Protein AF-A0A527HAD4-F1 (afdb_monomer_lite)

Secondary structure (DSSP, 8-state):
----S-----HHHHHHHHHTTT----HHHHHHHHHHT---HHHHHHHHHHHT-------

pLDDT: mean 82.1, std 11.39, range [48.81, 90.0]

Sequence (59 aa):
MPYCPTALVTYAQLVEKLDAIGAEEKEVNIRNKLARGKFTAAFLLQCLAALGTQTLHLG

Structure (mmCIF, N/CA/C/O backbone):
data_AF-A0A527HAD4-F1
#
_entry.id   AF-A0A527HAD4-F1
#
loop_
_atom_site.group_PDB
_atom_site.id
_atom_site.type_symbol
_atom_site.label_atom_id
_atom_site.label_alt_id
_atom_site.label_comp_id
_atom_site.label_asym_id
_atom_site.label_entity_id
_atom_site.label_seq_id
_atom_site.pdbx_PDB_ins_code
_atom_site.Cartn_x
_atom_site.Cartn_y
_atom_site.Cartn_z
_atom_site.occupancy
_atom_site.B_iso_or_equiv
_atom_site.auth_seq_id
_atom_site.auth_comp_id
_atom_site.auth_asym_id
_atom_site.auth_atom_id
_atom_site.pdbx_PDB_model_num
ATOM 1 N N . MET A 1 1 ? -24.357 -3.628 -12.313 1.00 48.81 1 MET A N 1
ATOM 2 C CA . MET A 1 1 ? -23.364 -2.759 -11.646 1.00 48.81 1 MET A CA 1
ATOM 3 C C . MET A 1 1 ? -22.148 -2.688 -12.560 1.00 48.81 1 MET A C 1
ATOM 5 O O . MET A 1 1 ? -21.614 -3.751 -12.855 1.00 48.81 1 MET A O 1
ATOM 9 N N . PRO A 1 2 ? -21.770 -1.523 -13.115 1.00 51.72 2 PRO A N 1
ATOM 10 C CA . PRO A 1 2 ? -20.712 -1.457 -14.113 1.00 51.72 2 PRO A CA 1
ATOM 11 C C . PRO A 1 2 ? -19.364 -1.370 -13.395 1.00 51.72 2 PRO A C 1
ATOM 13 O O . PRO A 1 2 ? -18.916 -0.290 -13.030 1.00 51.72 2 PRO A O 1
ATOM 16 N N . TYR A 1 3 ? -18.728 -2.513 -13.160 1.00 55.34 3 TYR A N 1
ATOM 17 C CA . TYR A 1 3 ? -17.328 -2.559 -12.746 1.00 55.34 3 TYR A CA 1
ATOM 18 C C . TYR A 1 3 ? -16.515 -3.128 -13.906 1.00 55.34 3 TYR A C 1
ATOM 20 O O . TYR A 1 3 ? -16.327 -4.334 -14.002 1.00 55.34 3 TYR A O 1
ATOM 28 N N . CYS A 1 4 ? -16.113 -2.263 -14.840 1.00 54.38 4 CYS A N 1
ATOM 29 C CA . CYS A 1 4 ? -14.939 -2.475 -15.688 1.00 54.38 4 CYS A CA 1
ATOM 30 C C . CYS A 1 4 ? -14.627 -1.194 -16.473 1.00 54.38 4 CYS A C 1
ATOM 32 O O . CYS A 1 4 ? -15.371 -0.823 -17.380 1.00 54.38 4 CYS A O 1
ATOM 34 N N . PRO A 1 5 ? -13.472 -0.581 -16.206 1.00 54.44 5 PRO A N 1
ATOM 35 C CA . PRO A 1 5 ? -12.560 -0.252 -17.277 1.00 54.44 5 PRO A CA 1
ATOM 36 C C . PRO A 1 5 ? -11.299 -1.079 -17.034 1.00 54.44 5 PRO A C 1
ATOM 38 O O . PRO A 1 5 ? -10.685 -0.971 -15.980 1.00 54.44 5 PRO A O 1
ATOM 41 N N . THR A 1 6 ? -10.963 -1.960 -17.972 1.00 51.91 6 THR A N 1
ATOM 42 C CA . THR A 1 6 ? -9.635 -2.564 -18.206 1.00 51.91 6 THR A CA 1
ATOM 43 C C . THR A 1 6 ? -8.515 -1.975 -17.319 1.00 51.91 6 THR A C 1
ATOM 45 O O . THR A 1 6 ? -7.924 -0.949 -17.655 1.00 51.91 6 THR A O 1
ATOM 48 N N . ALA A 1 7 ? -8.297 -2.566 -16.138 1.00 57.72 7 ALA A N 1
ATOM 49 C CA . ALA A 1 7 ? -7.771 -1.862 -14.963 1.00 57.72 7 ALA A CA 1
ATOM 50 C C . ALA A 1 7 ? -6.238 -1.716 -14.944 1.00 57.72 7 ALA A C 1
ATOM 52 O O . ALA A 1 7 ? -5.527 -2.520 -14.346 1.00 57.72 7 ALA A O 1
ATOM 53 N N . LEU A 1 8 ? -5.725 -0.639 -15.540 1.00 64.06 8 LEU A N 1
ATOM 54 C CA . LEU A 1 8 ? -4.419 -0.079 -15.186 1.00 64.06 8 LEU A CA 1
ATOM 55 C C . LEU A 1 8 ? -4.614 0.883 -14.010 1.00 64.06 8 LEU A C 1
ATOM 57 O O . LEU A 1 8 ? -4.914 2.060 -14.196 1.00 64.06 8 LEU A O 1
ATOM 61 N N . VAL A 1 9 ? -4.477 0.368 -12.789 1.00 76.56 9 VAL A N 1
ATOM 62 C CA . VAL A 1 9 ? -4.486 1.199 -11.578 1.00 76.56 9 VAL A CA 1
ATOM 63 C C . VAL A 1 9 ? -3.140 1.908 -11.479 1.00 76.56 9 VAL A C 1
ATOM 65 O O . VAL A 1 9 ? -2.095 1.263 -11.387 1.00 76.56 9 VAL A O 1
ATOM 68 N N . THR A 1 10 ? -3.153 3.238 -11.524 1.00 85.12 10 THR A N 1
ATOM 69 C CA . THR A 1 10 ? -1.941 4.040 -11.320 1.00 85.12 10 THR A CA 1
ATOM 70 C C . THR A 1 10 ? -1.565 4.069 -9.840 1.00 85.12 10 THR A C 1
ATOM 72 O O . THR A 1 10 ? -2.412 3.869 -8.967 1.00 85.12 10 THR A O 1
ATOM 75 N N . TYR A 1 11 ? -0.295 4.344 -9.528 1.00 85.12 11 TYR A N 1
ATOM 76 C 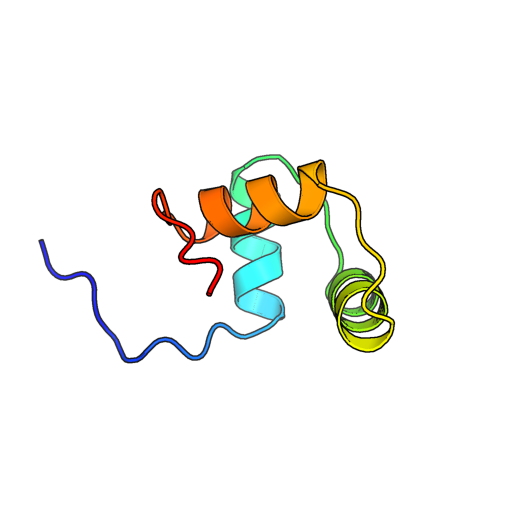CA . TYR A 1 11 ? 0.138 4.417 -8.131 1.00 85.12 11 TYR A CA 1
ATOM 77 C C . TYR A 1 11 ? -0.589 5.521 -7.351 1.00 85.12 11 TYR A C 1
ATOM 79 O O . TYR A 1 11 ? -0.974 5.274 -6.214 1.00 85.12 11 TYR A O 1
ATOM 87 N N . ALA A 1 12 ? -0.865 6.672 -7.971 1.00 85.00 12 ALA A N 1
ATOM 88 C CA . ALA A 1 12 ? -1.680 7.733 -7.379 1.00 85.00 12 ALA A CA 1
ATOM 89 C C . ALA A 1 12 ? -3.088 7.244 -6.989 1.00 85.00 12 ALA A C 1
ATOM 91 O O . ALA A 1 12 ? -3.508 7.429 -5.851 1.00 85.00 12 ALA A O 1
ATOM 92 N N . GLN A 1 13 ? -3.776 6.525 -7.884 1.00 85.81 13 GLN A N 1
ATOM 93 C CA . GLN A 1 13 ? -5.096 5.967 -7.572 1.00 85.81 13 GLN A CA 1
ATOM 94 C C . GLN A 1 13 ? -5.031 4.887 -6.491 1.00 85.81 13 GLN A C 1
ATOM 96 O O . GLN A 1 13 ? -5.953 4.760 -5.688 1.00 85.81 13 GLN A O 1
ATOM 101 N N . LEU A 1 14 ? -3.961 4.090 -6.464 1.00 86.88 14 LEU A N 1
ATOM 102 C CA . LEU A 1 14 ? -3.765 3.098 -5.412 1.00 86.88 14 LEU A CA 1
ATOM 103 C C . LEU A 1 14 ? -3.545 3.770 -4.048 1.00 86.88 14 LEU A C 1
ATOM 105 O O . LEU A 1 14 ? -4.105 3.297 -3.067 1.00 86.88 14 LEU A O 1
ATOM 109 N N . VAL A 1 15 ? -2.790 4.875 -3.995 1.00 89.19 15 VAL A N 1
ATOM 110 C CA . VAL A 1 15 ? -2.592 5.682 -2.777 1.00 89.19 15 VAL A CA 1
ATOM 111 C C . VAL A 1 15 ? -3.923 6.216 -2.260 1.00 89.19 15 VAL A C 1
ATOM 113 O O . VAL A 1 15 ? -4.241 5.986 -1.101 1.00 89.19 15 VAL A O 1
ATOM 116 N N . GLU A 1 16 ? -4.733 6.849 -3.112 1.00 89.12 16 GLU A N 1
ATOM 117 C CA . GLU A 1 16 ? -6.042 7.381 -2.701 1.00 89.12 16 GLU A CA 1
ATOM 118 C C . GLU A 1 16 ? -6.976 6.280 -2.177 1.00 89.12 16 GLU A C 1
ATOM 120 O O . GLU A 1 16 ? -7.681 6.460 -1.186 1.00 89.12 16 GLU A O 1
ATOM 125 N N . LYS A 1 17 ? -6.970 5.104 -2.815 1.00 88.25 17 LYS A N 1
ATOM 126 C CA . LYS A 1 17 ? -7.793 3.966 -2.381 1.00 88.25 17 LYS A CA 1
ATOM 127 C C . LYS A 1 17 ? -7.298 3.333 -1.079 1.00 88.25 17 LYS A C 1
ATOM 129 O O . LYS A 1 17 ? -8.117 2.856 -0.299 1.00 88.25 17 LYS A O 1
ATOM 134 N N . LEU A 1 18 ? -5.984 3.298 -0.859 1.00 88.69 18 LEU A N 1
ATOM 135 C CA . LEU A 1 18 ? -5.381 2.834 0.392 1.00 88.69 18 LEU A CA 1
ATOM 136 C C . LEU A 1 18 ? -5.681 3.816 1.534 1.00 88.69 18 LEU A C 1
ATOM 138 O O . LEU A 1 18 ? -6.082 3.390 2.614 1.00 88.69 18 LEU A O 1
ATOM 142 N N . ASP A 1 19 ? -5.595 5.118 1.273 1.00 90.00 19 ASP A N 1
ATOM 143 C CA . ASP A 1 19 ? -5.933 6.162 2.242 1.00 90.00 19 ASP A CA 1
ATOM 144 C C . ASP A 1 19 ? -7.408 6.077 2.670 1.00 90.00 19 ASP A C 1
ATOM 146 O O . ASP A 1 19 ? -7.725 6.107 3.859 1.00 90.00 19 ASP A O 1
ATOM 150 N N . ALA A 1 20 ? -8.313 5.806 1.721 1.00 87.81 20 ALA A N 1
ATOM 151 C CA . ALA A 1 20 ? -9.741 5.621 1.990 1.00 87.81 20 ALA A CA 1
ATOM 152 C C . ALA A 1 20 ? -10.067 4.449 2.940 1.00 87.81 20 ALA A C 1
ATOM 154 O O . ALA A 1 20 ? -11.127 4.446 3.565 1.00 87.81 20 ALA A O 1
ATOM 155 N N . ILE A 1 21 ? -9.177 3.456 3.062 1.00 87.81 21 ILE A N 1
ATOM 156 C CA . ILE A 1 21 ? -9.315 2.332 4.005 1.00 87.81 21 ILE A CA 1
ATOM 157 C C . ILE A 1 21 ? -8.459 2.511 5.272 1.00 87.81 21 ILE A C 1
ATOM 159 O O . ILE A 1 21 ? -8.342 1.579 6.069 1.00 87.81 21 ILE A O 1
ATOM 163 N N . GLY A 1 22 ? -7.859 3.692 5.464 1.00 85.44 22 GLY A N 1
ATOM 164 C CA . GLY A 1 22 ? -7.005 4.025 6.606 1.00 85.44 22 GLY A CA 1
ATOM 165 C C . GLY A 1 22 ? -5.571 3.496 6.499 1.00 85.44 22 GLY A C 1
ATOM 166 O O . GLY A 1 22 ? -4.879 3.384 7.510 1.00 85.44 22 GLY A O 1
ATOM 167 N N . ALA A 1 23 ? -5.124 3.128 5.297 1.00 85.25 23 ALA A N 1
ATOM 168 C CA . ALA A 1 23 ? -3.752 2.720 5.027 1.00 85.25 23 ALA A CA 1
ATOM 169 C C . ALA A 1 23 ? -2.970 3.892 4.412 1.00 85.25 23 ALA A C 1
ATOM 171 O O . ALA A 1 23 ? -2.945 4.069 3.196 1.00 85.25 23 ALA A O 1
ATOM 172 N N . GLU A 1 24 ? -2.308 4.684 5.257 1.00 84.75 24 GLU A N 1
ATOM 173 C CA . GLU A 1 24 ? -1.466 5.801 4.814 1.00 84.75 24 GLU A CA 1
ATOM 174 C C . GLU A 1 24 ? -0.203 5.292 4.100 1.00 84.75 24 GLU A C 1
ATOM 176 O O . GLU A 1 24 ? 0.808 4.935 4.711 1.00 84.75 24 GLU A O 1
ATOM 181 N N . GLU A 1 25 ? -0.242 5.273 2.772 1.00 86.00 25 GLU A N 1
ATOM 182 C CA . GLU A 1 25 ? 0.884 4.879 1.935 1.00 86.00 25 GLU A CA 1
ATOM 183 C C . GLU A 1 25 ? 1.239 5.990 0.950 1.00 86.00 25 GLU A C 1
ATOM 185 O O . GLU A 1 25 ? 0.381 6.638 0.363 1.00 86.00 25 GLU A O 1
ATOM 190 N N . LYS A 1 26 ? 2.538 6.209 0.735 1.00 88.44 26 LYS A N 1
ATOM 191 C CA . LYS A 1 26 ? 3.026 7.173 -0.260 1.00 88.44 26 LYS A CA 1
ATOM 192 C C . LYS A 1 26 ? 3.367 6.466 -1.558 1.00 88.44 26 LYS A C 1
ATOM 194 O O . LYS A 1 26 ? 3.908 5.361 -1.536 1.00 88.44 26 LYS A O 1
ATOM 199 N N . GLU A 1 27 ? 3.192 7.164 -2.675 1.00 88.12 27 GLU A N 1
ATOM 200 C CA . GLU A 1 27 ? 3.496 6.644 -4.013 1.00 88.12 27 GLU A CA 1
ATOM 201 C C . GLU A 1 27 ? 4.913 6.049 -4.104 1.00 88.12 27 GLU A C 1
ATOM 203 O O . GLU A 1 27 ? 5.111 4.926 -4.568 1.00 88.12 27 GLU A O 1
ATOM 208 N N . VAL A 1 28 ? 5.902 6.766 -3.559 1.00 88.75 28 VAL A N 1
ATOM 209 C CA . VAL A 1 28 ? 7.309 6.337 -3.516 1.00 88.75 28 VAL A CA 1
ATOM 210 C C . VAL A 1 28 ? 7.489 5.050 -2.702 1.00 88.75 28 VAL A C 1
ATOM 212 O O . VAL A 1 28 ? 8.271 4.178 -3.077 1.00 88.75 28 VAL A O 1
ATOM 215 N N . ASN A 1 29 ? 6.754 4.904 -1.598 1.00 87.31 29 ASN A N 1
ATOM 216 C CA . ASN A 1 29 ? 6.850 3.746 -0.713 1.00 87.31 29 ASN A CA 1
ATOM 217 C C . ASN A 1 29 ? 6.246 2.499 -1.367 1.00 87.31 29 ASN A C 1
ATOM 219 O O . ASN A 1 29 ? 6.869 1.439 -1.363 1.00 87.31 29 ASN A O 1
ATOM 223 N N . ILE A 1 30 ? 5.078 2.652 -1.995 1.00 88.00 30 ILE A N 1
ATOM 224 C CA . ILE A 1 30 ? 4.417 1.605 -2.782 1.00 88.00 30 ILE A CA 1
ATOM 225 C C . ILE A 1 30 ? 5.325 1.155 -3.924 1.00 88.00 30 ILE A C 1
ATOM 227 O O . ILE A 1 30 ? 5.593 -0.038 -4.068 1.00 88.00 30 ILE A O 1
ATOM 231 N N . ARG A 1 31 ? 5.863 2.109 -4.694 1.00 87.00 31 ARG A N 1
ATOM 232 C CA . ARG A 1 31 ? 6.790 1.827 -5.793 1.00 87.00 31 ARG A CA 1
ATOM 233 C C . ARG A 1 31 ? 8.008 1.043 -5.309 1.00 87.00 31 ARG A C 1
ATOM 235 O O . ARG A 1 31 ? 8.365 0.048 -5.928 1.00 87.00 31 ARG A O 1
ATOM 242 N N . ASN A 1 32 ? 8.611 1.438 -4.189 1.00 89.44 32 ASN A N 1
ATOM 243 C CA . ASN A 1 32 ? 9.765 0.744 -3.615 1.00 89.44 32 ASN A CA 1
ATOM 244 C C . ASN A 1 32 ? 9.421 -0.663 -3.101 1.00 89.44 32 ASN A C 1
ATOM 246 O O . ASN A 1 32 ? 10.190 -1.599 -3.321 1.00 89.44 32 ASN A O 1
ATOM 250 N N . LYS A 1 33 ? 8.269 -0.834 -2.439 1.00 87.50 33 LYS A N 1
ATOM 251 C CA . LYS A 1 33 ? 7.780 -2.133 -1.946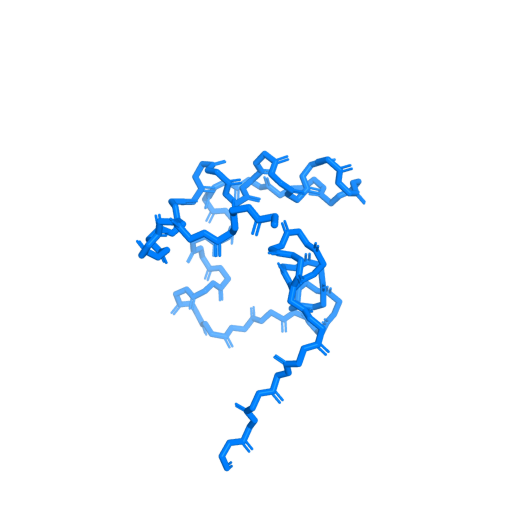 1.00 87.50 33 LYS A CA 1
ATOM 252 C C . LYS A 1 33 ? 7.524 -3.116 -3.086 1.00 87.50 33 LYS A C 1
ATOM 254 O O . LYS A 1 33 ? 7.962 -4.264 -3.007 1.00 87.50 33 LYS A O 1
ATOM 259 N N . LEU A 1 34 ? 6.858 -2.654 -4.146 1.00 85.38 34 LEU A N 1
ATOM 260 C CA . LEU A 1 34 ? 6.557 -3.458 -5.330 1.00 85.38 34 LEU A CA 1
ATOM 261 C C . LEU A 1 34 ? 7.823 -3.766 -6.134 1.00 85.38 34 LEU A C 1
ATOM 263 O O . LEU A 1 34 ? 8.056 -4.925 -6.460 1.00 85.38 34 LEU A O 1
ATOM 267 N N . ALA A 1 35 ? 8.686 -2.774 -6.373 1.00 86.25 35 ALA A N 1
ATOM 268 C CA . ALA A 1 35 ? 9.939 -2.968 -7.107 1.00 86.25 35 ALA A CA 1
ATOM 269 C C . ALA A 1 35 ? 10.896 -3.942 -6.401 1.00 86.25 35 ALA A C 1
ATOM 271 O O . ALA A 1 35 ? 11.585 -4.718 -7.056 1.00 86.25 35 ALA A O 1
ATOM 272 N N . ARG A 1 36 ? 10.939 -3.922 -5.061 1.00 86.31 36 ARG A N 1
ATOM 273 C CA . ARG A 1 36 ? 11.766 -4.838 -4.260 1.00 86.31 36 ARG A CA 1
ATOM 274 C C . ARG A 1 36 ? 11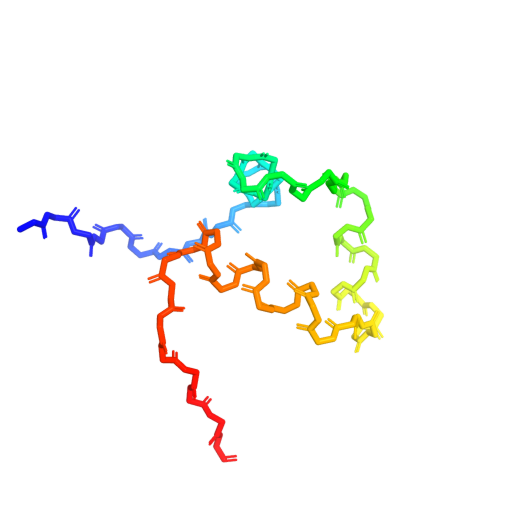.114 -6.210 -4.050 1.00 86.31 36 ARG A C 1
ATOM 276 O O . ARG A 1 36 ? 11.781 -7.121 -3.569 1.00 86.31 36 ARG A O 1
ATOM 283 N N . GLY A 1 37 ? 9.818 -6.348 -4.340 1.00 84.31 37 GLY A N 1
ATOM 284 C CA . GLY A 1 37 ? 9.052 -7.580 -4.125 1.00 84.31 37 GLY A CA 1
ATOM 285 C C . GLY A 1 37 ? 8.918 -7.994 -2.654 1.00 84.31 37 GLY A C 1
ATOM 286 O O . GLY A 1 37 ? 8.598 -9.144 -2.370 1.00 84.31 37 GLY A O 1
ATOM 287 N N . LYS A 1 38 ? 9.184 -7.087 -1.703 1.00 84.56 38 LYS A N 1
ATOM 288 C CA . LYS A 1 38 ? 9.133 -7.375 -0.263 1.00 84.56 38 LYS A CA 1
ATOM 289 C C . LYS A 1 38 ? 8.150 -6.435 0.419 1.00 84.56 38 LYS A C 1
ATOM 291 O O . LYS A 1 38 ? 8.455 -5.270 0.668 1.00 84.56 38 LYS A O 1
ATOM 296 N N . PHE A 1 39 ? 6.983 -6.969 0.749 1.00 88.31 39 PHE A N 1
ATOM 297 C C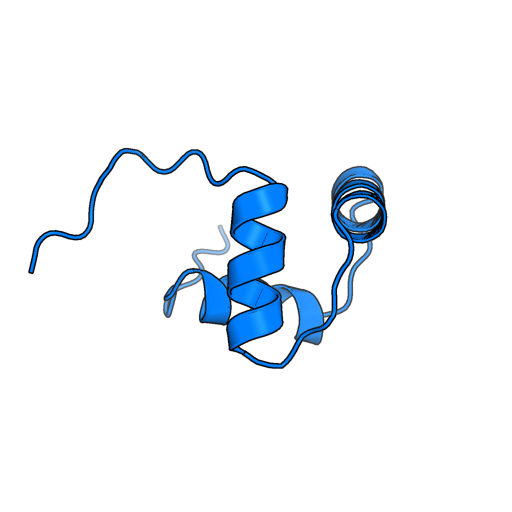A . PHE A 1 39 ? 5.916 -6.285 1.470 1.00 88.31 39 PHE A CA 1
ATOM 298 C C . PHE A 1 39 ? 5.271 -7.240 2.476 1.00 88.31 39 PHE A C 1
ATOM 300 O O . PHE A 1 39 ? 5.471 -8.453 2.428 1.00 88.31 39 PHE A O 1
ATOM 307 N N . THR A 1 40 ? 4.534 -6.686 3.433 1.00 88.44 40 THR A N 1
ATOM 308 C CA . THR A 1 40 ? 3.823 -7.473 4.444 1.00 88.44 40 THR A CA 1
ATOM 309 C C . THR A 1 40 ? 2.533 -8.053 3.865 1.00 88.44 40 THR A C 1
ATOM 311 O O . THR A 1 40 ? 1.924 -7.467 2.971 1.00 88.44 40 THR A O 1
ATOM 314 N N . ALA A 1 41 ? 2.063 -9.176 4.415 1.00 88.94 41 ALA A N 1
ATOM 315 C CA . ALA A 1 41 ? 0.760 -9.735 4.044 1.00 88.94 41 ALA A CA 1
ATOM 316 C C . ALA A 1 41 ? -0.389 -8.739 4.297 1.00 88.94 41 ALA A C 1
ATOM 318 O O . ALA A 1 41 ? -1.321 -8.662 3.505 1.00 88.94 41 ALA A O 1
ATOM 319 N N . ALA A 1 42 ? -0.282 -7.920 5.350 1.00 89.56 42 ALA A N 1
ATOM 320 C CA . ALA A 1 42 ? -1.232 -6.845 5.628 1.00 89.56 42 ALA A CA 1
ATOM 321 C C . ALA A 1 42 ? -1.335 -5.845 4.464 1.00 89.56 42 ALA A C 1
ATOM 323 O O . ALA A 1 42 ? -2.442 -5.540 4.036 1.00 89.56 42 ALA A O 1
ATOM 324 N N . PHE A 1 43 ? -0.204 -5.410 3.893 1.00 88.38 43 PHE A N 1
ATOM 325 C CA . PHE A 1 43 ? -0.193 -4.506 2.739 1.00 88.38 43 PHE A CA 1
ATOM 326 C C . PHE A 1 43 ? -0.849 -5.136 1.504 1.00 88.38 43 PHE A C 1
ATOM 328 O O . PHE A 1 43 ? -1.611 -4.478 0.804 1.00 88.38 43 PHE A O 1
ATOM 335 N N . LEU A 1 44 ? -0.611 -6.428 1.256 1.00 88.00 44 LEU A N 1
ATOM 336 C CA . LEU A 1 44 ? -1.275 -7.141 0.162 1.00 88.00 44 LEU A CA 1
ATOM 337 C C . LEU A 1 44 ? -2.798 -7.149 0.341 1.00 88.00 44 LEU A C 1
ATOM 339 O O . LEU A 1 44 ? -3.525 -6.821 -0.592 1.00 88.00 44 LEU A O 1
ATOM 343 N N . LEU A 1 45 ? -3.276 -7.492 1.540 1.00 89.50 45 LEU A N 1
ATOM 344 C CA . LEU A 1 45 ? -4.705 -7.513 1.852 1.00 89.50 45 LEU A CA 1
ATOM 345 C C . LEU A 1 45 ? -5.328 -6.115 1.774 1.00 89.50 45 LEU A C 1
ATOM 347 O O . LEU A 1 45 ? -6.436 -5.982 1.267 1.00 89.50 45 LEU A O 1
ATOM 351 N N . GLN A 1 46 ? -4.611 -5.077 2.206 1.00 89.00 46 GLN A N 1
ATOM 352 C CA . GLN A 1 46 ? -5.029 -3.682 2.054 1.00 89.00 46 GLN A CA 1
ATOM 353 C C . GLN A 1 46 ? -5.169 -3.301 0.579 1.00 89.00 46 GLN A C 1
ATOM 355 O O . GLN A 1 46 ? -6.189 -2.740 0.201 1.00 89.00 46 GLN A O 1
ATOM 360 N N . CYS A 1 47 ? -4.211 -3.668 -0.277 1.00 87.81 47 CYS A N 1
ATOM 361 C CA . CYS A 1 47 ? -4.324 -3.456 -1.720 1.00 87.81 47 CYS A CA 1
ATOM 362 C C . CYS A 1 47 ? -5.529 -4.200 -2.313 1.00 87.81 47 CYS A C 1
ATOM 364 O O . CYS A 1 47 ? -6.272 -3.623 -3.099 1.00 87.81 47 CYS A O 1
ATOM 366 N N . LEU A 1 48 ? -5.765 -5.457 -1.925 1.00 88.06 48 LEU A N 1
ATOM 367 C CA . LEU A 1 48 ? -6.934 -6.215 -2.385 1.00 88.06 48 LEU A CA 1
ATOM 368 C C . LEU A 1 48 ? -8.244 -5.566 -1.921 1.00 88.06 48 LEU A C 1
ATOM 370 O O . LEU A 1 48 ? -9.151 -5.396 -2.729 1.00 88.06 48 LEU A O 1
ATOM 374 N N . ALA A 1 49 ? -8.323 -5.131 -0.662 1.00 88.56 49 ALA A N 1
ATOM 375 C CA . ALA A 1 49 ? -9.483 -4.433 -0.116 1.00 88.56 49 ALA A CA 1
ATOM 376 C C . ALA A 1 49 ? -9.727 -3.085 -0.818 1.00 88.56 49 ALA A C 1
ATOM 378 O O . ALA A 1 49 ? -10.849 -2.807 -1.233 1.00 88.56 49 ALA A O 1
ATOM 379 N N . ALA A 1 50 ? -8.672 -2.295 -1.034 1.00 88.19 50 ALA A N 1
ATOM 380 C CA . ALA A 1 50 ? -8.694 -1.021 -1.754 1.00 88.19 50 ALA A CA 1
ATOM 381 C C . ALA A 1 50 ? -9.149 -1.178 -3.219 1.00 88.19 50 ALA A C 1
ATOM 383 O O . ALA A 1 50 ? -9.801 -0.297 -3.787 1.00 88.19 50 ALA A O 1
ATOM 384 N N . LEU A 1 51 ? -8.821 -2.315 -3.840 1.00 85.25 51 LEU A N 1
ATOM 385 C CA . LEU A 1 51 ? -9.249 -2.675 -5.192 1.00 85.25 51 LEU A CA 1
ATOM 386 C C . LEU A 1 51 ? -10.640 -3.329 -5.238 1.00 85.25 51 LEU A C 1
ATOM 388 O O . LEU A 1 51 ? -11.219 -3.432 -6.319 1.00 85.25 51 LEU A O 1
ATOM 392 N N . GLY A 1 52 ? -11.193 -3.729 -4.090 1.00 85.81 52 GLY A N 1
ATOM 393 C CA . GLY A 1 52 ? -12.446 -4.480 -4.002 1.00 85.81 52 GLY A CA 1
ATOM 394 C C . GLY A 1 52 ? -12.315 -5.952 -4.415 1.00 85.81 52 GLY A C 1
ATOM 395 O O . GLY A 1 52 ? -13.309 -6.588 -4.756 1.00 85.81 52 GLY A O 1
ATOM 396 N N . THR A 1 53 ? -11.102 -6.505 -4.406 1.00 84.88 53 THR A N 1
ATOM 397 C CA . THR A 1 53 ? -10.814 -7.882 -4.815 1.00 84.88 53 THR A CA 1
ATOM 398 C C . THR A 1 53 ? -11.022 -8.848 -3.646 1.00 84.88 53 THR A C 1
ATOM 400 O O . THR A 1 53 ? -10.298 -8.791 -2.655 1.00 84.88 53 THR A O 1
ATOM 403 N N . GLN A 1 54 ? -11.981 -9.773 -3.767 1.00 84.25 54 GLN A N 1
ATOM 404 C CA . GLN A 1 54 ? -12.219 -10.838 -2.775 1.00 84.25 54 GLN A CA 1
ATOM 405 C C . GLN A 1 54 ? -11.521 -12.166 -3.100 1.00 84.25 54 GLN A C 1
ATOM 407 O O . GLN A 1 54 ? -11.386 -13.015 -2.222 1.00 84.25 54 GLN A O 1
ATOM 412 N N . THR A 1 55 ? -11.090 -12.367 -4.344 1.00 85.06 55 THR A N 1
ATOM 413 C CA . THR A 1 55 ? -10.498 -13.625 -4.806 1.00 85.06 55 THR A CA 1
ATOM 414 C C . THR A 1 55 ? -9.084 -13.389 -5.322 1.00 85.06 55 THR A C 1
ATOM 416 O O . THR A 1 55 ? -8.852 -12.578 -6.216 1.00 85.06 55 THR A O 1
ATOM 419 N N . LEU A 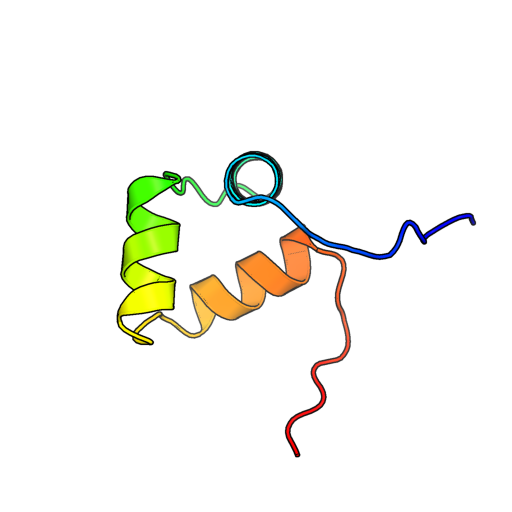1 56 ? -8.119 -14.109 -4.751 1.00 84.38 56 LEU A N 1
ATOM 420 C CA . LEU A 1 56 ? -6.729 -14.124 -5.199 1.00 84.38 56 LEU A CA 1
ATOM 421 C C . LEU A 1 56 ? -6.449 -15.499 -5.810 1.00 84.38 56 LEU A C 1
ATOM 423 O O . LEU A 1 56 ? -6.456 -16.503 -5.103 1.00 84.38 56 LEU A O 1
ATOM 427 N N . HIS A 1 57 ? -6.213 -15.546 -7.119 1.00 84.88 57 HIS A N 1
ATOM 428 C CA . HIS A 1 57 ? -5.793 -16.770 -7.795 1.00 84.88 57 HIS A CA 1
ATOM 429 C C . HIS A 1 57 ? -4.273 -16.889 -7.684 1.00 84.88 57 HIS A C 1
ATOM 431 O O . HIS A 1 57 ? -3.534 -16.151 -8.333 1.00 84.88 57 HIS A O 1
ATOM 437 N N . LEU A 1 58 ? -3.823 -17.799 -6.826 1.00 81.75 58 LEU A N 1
ATOM 438 C CA . LEU A 1 58 ? -2.435 -18.238 -6.749 1.00 81.75 58 LEU A CA 1
ATOM 439 C C . LEU A 1 58 ? -2.343 -19.508 -7.596 1.00 81.75 58 LEU A C 1
ATOM 441 O O . LEU A 1 58 ? -3.070 -20.462 -7.322 1.00 81.75 58 LEU A O 1
ATOM 445 N N . GLY A 1 59 ? -1.555 -19.457 -8.670 1.00 68.38 59 GLY A N 1
ATOM 446 C CA . GLY A 1 59 ? -1.318 -20.607 -9.549 1.00 68.38 59 GLY A CA 1
ATOM 447 C C . GLY A 1 59 ? -0.563 -21.726 -8.850 1.00 68.38 59 GLY A C 1
ATOM 448 O O . GLY A 1 59 ? 0.275 -21.403 -7.976 1.00 68.38 59 GLY A O 1
#

Radius of gyration: 11.85 Å; chains: 1; b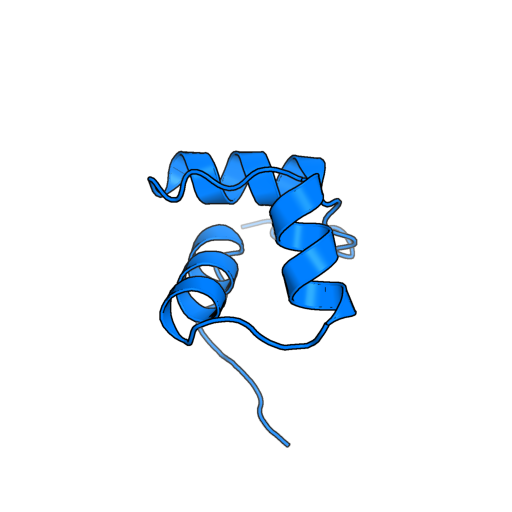ounding box: 35×28×25 Å

Foldseek 3Di:
DDPDDPDPQQLVLLQVLLVVVVNRDDSVRVCVCVVVVHDDPVVVVSSCVSVVHPDDDDD